Protein AF-A0A8I1G6X6-F1 (afdb_monomer)

Secondary structure (DSSP, 8-state):
--HHHHHHHHHHSHHHHHHHHHTS-HHHHHHHHHHHHHHHHHHHHHHHHHHHHHHHHHHHHHHHHHHHHHTT--HHHHHHHHHHHHHHHHHHHH-EEEEEEEETTEEEEE-SSSSPPHHHHHHHHTT--GGGGEEEE-TT----

Structure (mmCIF, N/CA/C/O backbone):
data_AF-A0A8I1G6X6-F1
#
_entry.id   AF-A0A8I1G6X6-F1
#
loop_
_atom_site.group_PDB
_atom_site.id
_atom_site.type_symbol
_atom_site.label_atom_id
_atom_site.label_alt_id
_atom_site.label_comp_id
_atom_site.label_asym_id
_atom_site.label_entity_id
_atom_site.label_seq_id
_atom_site.pdbx_PDB_ins_code
_atom_site.Cartn_x
_atom_site.Cartn_y
_atom_site.Cartn_z
_atom_site.occupancy
_atom_site.B_iso_or_equiv
_atom_site.auth_seq_id
_atom_site.auth_comp_id
_atom_site.auth_asym_id
_atom_site.auth_atom_id
_atom_site.pdbx_PDB_model_num
ATOM 1 N N . MET A 1 1 ? -12.493 22.213 8.408 1.00 42.38 1 MET A N 1
ATOM 2 C CA . MET A 1 1 ? -11.915 20.848 8.369 1.00 42.38 1 MET A CA 1
ATOM 3 C C . MET A 1 1 ? -10.701 20.718 9.310 1.00 42.38 1 MET A C 1
ATOM 5 O O . MET A 1 1 ? -9.581 20.621 8.835 1.00 42.38 1 MET A O 1
ATOM 9 N N . SER A 1 2 ? -10.891 20.716 10.641 1.00 52.03 2 SER A N 1
ATOM 10 C CA . SER A 1 2 ? -9.774 20.660 11.626 1.00 52.03 2 SER A CA 1
ATOM 11 C C . SER A 1 2 ? -9.927 19.564 12.704 1.00 52.03 2 SER A C 1
ATOM 13 O O . SER A 1 2 ? -9.172 19.496 13.669 1.00 52.03 2 SER A O 1
ATOM 15 N N . THR A 1 3 ? -10.907 18.669 12.566 1.00 55.25 3 THR A N 1
ATOM 16 C CA . THR A 1 3 ? -11.312 17.732 13.631 1.00 55.25 3 THR A CA 1
ATOM 17 C C . THR A 1 3 ? -10.401 16.505 13.775 1.00 55.25 3 THR A C 1
ATOM 19 O O . THR A 1 3 ? -10.269 15.972 14.874 1.00 55.25 3 THR A O 1
ATOM 22 N N . ASN A 1 4 ? -9.697 16.088 12.715 1.00 60.56 4 ASN A N 1
ATOM 23 C CA . ASN A 1 4 ? -8.897 14.849 12.717 1.00 60.56 4 ASN A CA 1
ATOM 24 C C . ASN A 1 4 ? -7.651 14.879 13.621 1.00 60.56 4 ASN A C 1
ATO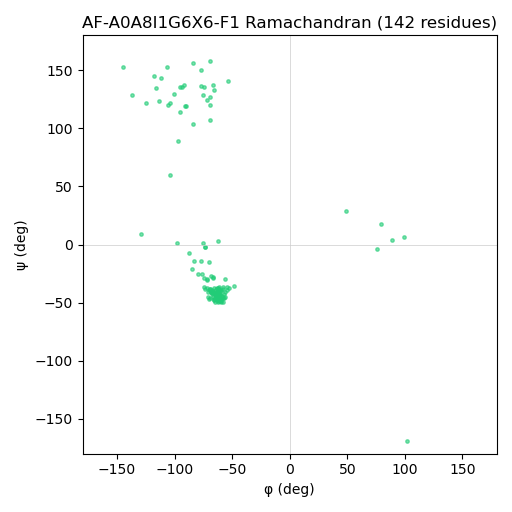M 26 O O . ASN A 1 4 ? -7.191 13.839 14.092 1.00 60.56 4 ASN A O 1
ATOM 30 N N . LYS A 1 5 ? -7.072 16.059 13.872 1.00 60.88 5 LYS A N 1
ATOM 31 C CA . LYS A 1 5 ? -5.859 16.178 14.700 1.00 60.88 5 LYS A CA 1
ATOM 32 C C . LYS A 1 5 ? -6.171 15.983 16.187 1.00 60.88 5 LYS A C 1
ATOM 34 O O . LYS A 1 5 ? -5.389 15.361 16.905 1.00 60.88 5 LYS A O 1
ATOM 39 N N . SER A 1 6 ? -7.326 16.475 16.634 1.00 75.00 6 SER A N 1
ATOM 40 C CA . SER A 1 6 ? -7.786 16.342 18.020 1.00 75.00 6 SER A CA 1
ATOM 41 C C . SER A 1 6 ? -8.156 14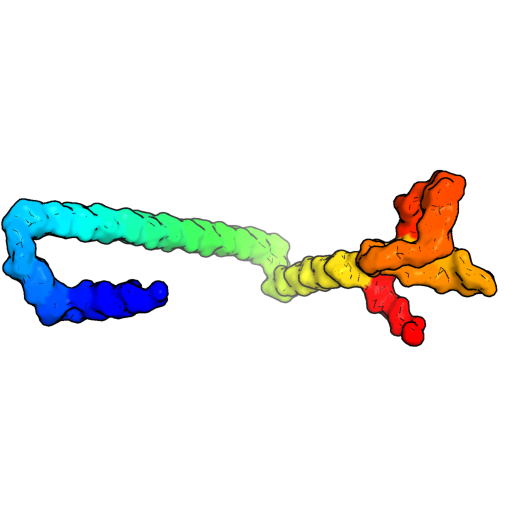.892 18.358 1.00 75.00 6 SER A C 1
ATOM 43 O O . SER A 1 6 ? -7.661 14.353 19.344 1.00 75.00 6 SER A O 1
ATOM 45 N N . THR A 1 7 ? -8.902 14.205 17.485 1.00 79.75 7 THR A N 1
ATOM 46 C CA . THR A 1 7 ? -9.318 12.804 17.699 1.00 79.75 7 THR A CA 1
ATOM 47 C C . THR A 1 7 ? -8.132 11.840 17.754 1.00 79.75 7 THR A C 1
ATOM 49 O O . THR A 1 7 ? -8.045 11.017 18.666 1.00 79.75 7 THR A O 1
ATOM 52 N N . LYS A 1 8 ? -7.157 11.988 16.845 1.00 82.25 8 LYS A N 1
ATOM 53 C CA . LYS A 1 8 ? -5.915 11.197 16.860 1.00 82.25 8 LYS A CA 1
ATOM 54 C C . LYS A 1 8 ? -5.131 11.386 18.160 1.00 82.25 8 LYS A C 1
ATOM 56 O O . LYS A 1 8 ? -4.575 10.427 18.688 1.00 82.25 8 LYS A O 1
ATOM 61 N N . THR A 1 9 ? -5.096 12.611 18.680 1.00 85.56 9 THR A N 1
ATOM 62 C CA . THR A 1 9 ? -4.379 12.936 19.921 1.00 85.56 9 THR A CA 1
ATOM 63 C C . THR A 1 9 ? -5.035 12.254 21.125 1.00 85.56 9 THR A C 1
ATOM 65 O O . THR A 1 9 ? -4.334 11.661 21.944 1.00 85.56 9 THR A O 1
ATOM 68 N N . THR A 1 10 ? -6.370 12.254 21.185 1.00 83.44 10 THR A N 1
ATOM 69 C CA . THR A 1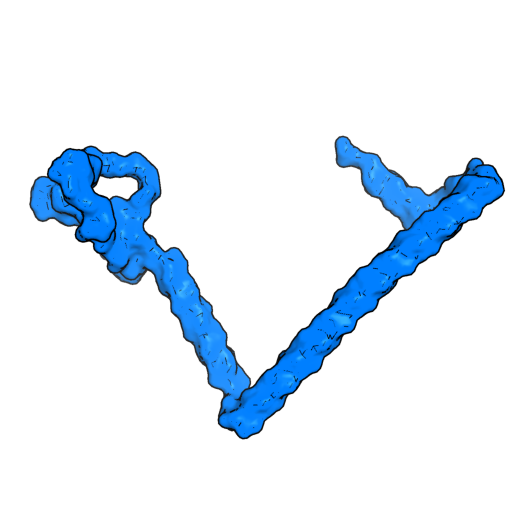 10 ? -7.150 11.592 22.241 1.00 83.44 10 THR A CA 1
ATOM 70 C C . THR A 1 10 ? -6.961 10.074 22.254 1.00 83.44 10 THR A C 1
ATOM 72 O O . THR A 1 10 ? -6.809 9.502 23.333 1.00 83.44 10 THR A O 1
ATOM 75 N N . ILE A 1 11 ? -6.931 9.428 21.080 1.00 86.88 11 ILE A N 1
ATOM 76 C CA . ILE A 1 11 ? -6.759 7.968 20.950 1.00 86.88 11 ILE A CA 1
ATOM 77 C C . ILE A 1 11 ? -5.313 7.540 21.243 1.00 86.88 11 ILE A C 1
ATOM 79 O O . ILE A 1 11 ? -5.093 6.507 21.869 1.00 86.88 11 ILE A O 1
ATOM 83 N N . ASN A 1 12 ? -4.316 8.321 20.814 1.00 89.88 12 ASN A N 1
ATOM 84 C CA . ASN A 1 12 ? -2.907 7.928 20.926 1.00 89.88 12 ASN A CA 1
ATOM 85 C C . ASN A 1 12 ? -2.347 8.077 22.354 1.00 89.88 12 ASN A C 1
ATOM 87 O O . ASN A 1 12 ? -1.387 7.407 22.728 1.00 89.88 12 ASN A O 1
ATOM 91 N N . ASN A 1 13 ? -2.926 8.960 23.171 1.00 93.75 13 ASN A N 1
ATOM 92 C CA . ASN A 1 13 ? -2.490 9.149 24.550 1.00 93.75 13 ASN A CA 1
ATOM 93 C C . ASN A 1 13 ? -3.272 8.234 25.507 1.00 93.75 13 ASN A C 1
ATOM 95 O O . ASN A 1 13 ? -4.481 8.363 25.687 1.00 93.75 13 ASN A O 1
ATOM 99 N N . LYS A 1 14 ? -2.548 7.344 26.198 1.00 91.06 14 LYS A N 1
ATOM 100 C CA . LYS A 1 14 ? -3.113 6.378 27.155 1.00 91.06 14 LYS A CA 1
ATOM 101 C C . LYS A 1 14 ? -4.002 7.025 28.224 1.00 91.06 14 LYS A C 1
ATOM 103 O O . LYS A 1 14 ? -4.997 6.426 28.623 1.00 91.06 14 LYS A O 1
ATOM 108 N N . ARG A 1 15 ? -3.650 8.218 28.719 1.00 90.88 15 ARG A N 1
ATOM 109 C CA . ARG A 1 15 ? -4.398 8.895 29.794 1.00 90.88 15 ARG A CA 1
ATOM 110 C C . ARG A 1 15 ? -5.759 9.377 29.302 1.00 90.88 15 ARG A C 1
ATOM 112 O O . ARG A 1 15 ? -6.759 9.113 29.959 1.00 90.88 15 ARG A O 1
ATOM 119 N N . THR A 1 16 ? -5.801 10.033 28.146 1.00 90.44 16 THR A N 1
ATOM 120 C CA . THR A 1 16 ? -7.051 10.533 27.558 1.00 90.44 16 THR A CA 1
ATOM 121 C C . THR A 1 16 ? -7.925 9.393 27.054 1.00 90.44 16 THR A C 1
ATOM 123 O O . THR A 1 16 ? -9.130 9.413 27.286 1.00 90.44 16 THR A O 1
ATOM 126 N N . LEU A 1 17 ? -7.321 8.358 26.461 1.00 90.19 17 LEU A N 1
ATOM 127 C CA . LEU A 1 17 ? -8.036 7.158 26.038 1.00 90.19 17 LEU A CA 1
ATOM 128 C C . LEU A 1 17 ? -8.685 6.446 27.229 1.00 90.19 17 LEU A C 1
ATOM 130 O O . LEU A 1 17 ? -9.852 6.085 27.155 1.00 90.19 17 LEU A O 1
ATOM 134 N N . LYS A 1 18 ? -7.966 6.293 28.350 1.00 90.56 18 LYS A N 1
ATOM 135 C CA . LYS A 1 18 ? -8.517 5.679 29.567 1.00 90.56 18 LYS A CA 1
ATOM 136 C C . LYS A 1 18 ? -9.738 6.439 30.088 1.00 90.56 18 LYS A C 1
ATOM 138 O O . LYS A 1 18 ? -10.721 5.809 30.453 1.00 90.56 18 LYS A O 1
ATOM 143 N N . ILE A 1 19 ? -9.676 7.772 30.125 1.00 90.44 19 ILE A N 1
ATOM 144 C CA . ILE A 1 19 ? -10.807 8.602 30.567 1.00 90.44 19 ILE A CA 1
ATOM 145 C C . ILE A 1 19 ? -12.011 8.386 29.643 1.00 90.44 19 ILE A C 1
ATOM 147 O O . ILE A 1 19 ? -13.103 8.137 30.137 1.00 90.44 19 ILE A O 1
ATOM 151 N N . ALA A 1 20 ? -11.799 8.410 28.324 1.00 89.25 20 ALA A N 1
ATOM 152 C CA . ALA A 1 20 ? -12.863 8.211 27.344 1.00 89.25 20 ALA A CA 1
ATOM 153 C C . ALA A 1 20 ? -13.485 6.805 27.416 1.00 89.25 20 ALA A C 1
ATOM 155 O O . ALA A 1 20 ? -14.701 6.672 27.380 1.00 89.25 20 ALA A O 1
ATOM 156 N N . VAL A 1 21 ? -12.664 5.759 27.559 1.00 89.75 21 VAL A N 1
ATOM 157 C CA . VAL A 1 21 ? -13.134 4.366 27.652 1.00 89.75 21 VAL A CA 1
ATOM 158 C C . VAL A 1 21 ? -13.900 4.119 28.951 1.00 89.75 21 VAL A C 1
ATOM 160 O O . VAL A 1 21 ? -14.927 3.455 28.929 1.00 89.75 21 VAL A O 1
ATOM 163 N N . ASN A 1 22 ? -13.454 4.692 30.071 1.00 90.25 22 ASN A N 1
ATOM 164 C CA . ASN A 1 22 ? -14.126 4.536 31.364 1.00 90.25 22 ASN A CA 1
ATOM 165 C C . ASN A 1 22 ? -15.477 5.268 31.455 1.00 90.25 22 ASN A C 1
ATOM 167 O O . ASN A 1 22 ? -16.227 5.031 32.394 1.00 90.25 22 ASN A O 1
ATOM 171 N N . GLN A 1 23 ? -15.768 6.185 30.530 1.00 91.06 23 GLN A N 1
ATOM 172 C CA . GLN A 1 23 ? -17.059 6.874 30.440 1.00 91.06 23 GLN A CA 1
ATOM 173 C C . GLN A 1 23 ? -18.089 6.100 29.601 1.00 91.06 23 GLN A C 1
ATOM 175 O O . GLN A 1 23 ? -19.245 6.515 29.534 1.00 91.06 23 GLN A O 1
ATOM 180 N N . LEU A 1 24 ? -17.688 5.005 28.945 1.00 91.75 24 LEU A N 1
ATOM 181 C CA . LEU A 1 24 ? -18.584 4.166 28.151 1.00 91.75 24 LEU A CA 1
ATOM 182 C C . LEU A 1 24 ? -19.437 3.267 29.049 1.00 91.75 24 LEU A C 1
ATOM 184 O O . LEU A 1 24 ? -19.006 2.845 30.120 1.00 91.75 24 LEU A O 1
ATOM 188 N N . SER A 1 25 ? -20.640 2.938 28.576 1.00 93.19 25 SER A N 1
ATOM 189 C CA . SER A 1 25 ? -21.433 1.853 29.158 1.00 93.19 25 SER A CA 1
ATOM 190 C C . SER A 1 25 ? -20.789 0.495 28.854 1.00 93.19 25 SER A C 1
ATOM 192 O O . SER A 1 25 ? -20.073 0.369 27.859 1.00 93.19 25 SER A O 1
ATOM 194 N N . ASP A 1 26 ? -21.089 -0.543 29.642 1.00 90.88 26 ASP A N 1
ATOM 195 C CA . ASP A 1 26 ? -20.559 -1.900 29.408 1.00 90.88 26 ASP A CA 1
ATOM 196 C C . ASP A 1 26 ? -20.858 -2.402 27.983 1.00 90.88 26 ASP A C 1
ATOM 198 O O . ASP A 1 26 ? -19.996 -2.957 27.301 1.00 90.88 26 ASP A O 1
ATOM 202 N N . ARG A 1 27 ? -22.060 -2.105 27.469 1.00 91.19 27 ARG A N 1
ATOM 203 C CA . ARG A 1 27 ? -22.458 -2.449 26.095 1.00 91.19 27 ARG A CA 1
ATOM 204 C C . ARG A 1 27 ? -21.604 -1.734 25.047 1.00 91.19 27 ARG A C 1
ATOM 206 O O . ARG A 1 27 ? -21.218 -2.328 24.040 1.00 91.19 27 ARG A O 1
ATOM 213 N N . ASP A 1 28 ? -21.347 -0.444 25.247 1.00 91.12 28 ASP A N 1
ATOM 214 C CA . ASP A 1 28 ? -20.556 0.347 24.304 1.00 91.12 28 ASP A CA 1
ATOM 215 C C . ASP A 1 28 ? -19.064 0.001 24.397 1.00 91.12 28 ASP A C 1
ATOM 217 O O . ASP A 1 28 ? -18.365 0.063 23.385 1.00 91.12 28 ASP A O 1
ATOM 221 N N . TYR A 1 29 ? -18.591 -0.431 25.569 1.00 93.00 29 TYR A N 1
ATOM 222 C CA . TYR A 1 29 ? -17.251 -0.975 25.768 1.00 93.00 29 TYR A CA 1
ATOM 223 C C . TYR A 1 29 ? -17.030 -2.249 24.946 1.00 93.00 29 TYR A C 1
ATOM 225 O O . TYR A 1 29 ? -16.052 -2.328 24.199 1.00 93.00 29 TYR A O 1
ATOM 233 N N . ASP A 1 30 ? -17.953 -3.213 25.012 1.00 93.56 30 ASP A N 1
ATOM 234 C CA . ASP A 1 30 ? -17.849 -4.456 24.238 1.00 93.56 30 ASP A CA 1
ATOM 235 C C . ASP A 1 30 ? -17.885 -4.191 22.730 1.00 93.56 30 ASP A C 1
ATOM 237 O O . ASP A 1 30 ? -17.080 -4.738 21.968 1.00 93.56 30 ASP A O 1
ATOM 241 N N . ARG A 1 31 ? -18.755 -3.274 22.293 1.00 93.69 31 ARG A N 1
ATOM 242 C CA . ARG A 1 31 ? -18.809 -2.840 20.892 1.00 93.69 31 ARG A CA 1
ATOM 243 C C . ARG A 1 31 ? -17.515 -2.150 20.460 1.00 93.69 31 ARG A C 1
ATOM 245 O O . ARG A 1 31 ? -16.996 -2.440 19.385 1.00 93.69 31 ARG A O 1
ATOM 252 N N . PHE A 1 32 ? -16.976 -1.252 21.285 1.00 93.06 32 PHE A N 1
ATOM 253 C CA . PHE A 1 32 ? -15.702 -0.581 21.025 1.00 93.06 32 PHE A CA 1
ATOM 254 C C . PHE A 1 32 ? -14.561 -1.594 20.899 1.00 93.06 32 PHE A C 1
ATOM 256 O O . PHE A 1 32 ? -13.796 -1.537 19.937 1.00 93.06 32 PHE A O 1
ATOM 263 N N . LYS A 1 33 ? -14.479 -2.553 21.825 1.00 93.38 33 LYS A N 1
ATOM 264 C CA . LYS A 1 33 ? -13.483 -3.627 21.811 1.00 93.38 33 LYS A CA 1
ATOM 265 C C . LYS A 1 33 ? -13.565 -4.448 20.524 1.00 93.38 33 LYS A C 1
ATOM 267 O O . LYS A 1 33 ? -12.540 -4.620 19.868 1.00 93.38 33 LYS A O 1
ATOM 272 N N . SER A 1 34 ? -14.763 -4.896 20.148 1.00 96.00 34 SER A N 1
ATOM 273 C CA . SER A 1 34 ? -14.985 -5.676 18.926 1.00 96.00 34 SER A CA 1
ATOM 274 C C . SER A 1 34 ? -14.571 -4.899 17.673 1.00 96.00 34 SER A C 1
ATOM 276 O O . SER A 1 34 ? -13.773 -5.404 16.886 1.00 96.00 34 SER A O 1
ATOM 278 N N . ASN A 1 35 ? -15.003 -3.640 17.541 1.00 94.75 35 ASN A N 1
ATOM 279 C CA . ASN A 1 35 ? -14.642 -2.793 16.402 1.00 94.75 35 ASN A CA 1
ATOM 280 C C . ASN A 1 35 ? -13.124 -2.571 16.306 1.00 94.75 35 ASN A C 1
ATOM 282 O O . ASN A 1 35 ? -12.546 -2.625 15.225 1.00 94.75 35 ASN A O 1
ATOM 286 N N . VAL A 1 36 ? -12.454 -2.307 17.435 1.00 94.62 36 VAL A N 1
ATOM 287 C CA . VAL A 1 36 ? -10.999 -2.098 17.456 1.00 94.62 36 VAL A CA 1
ATOM 288 C C . VAL A 1 36 ? -10.258 -3.377 17.070 1.00 94.62 36 VAL A C 1
ATOM 290 O O . VAL A 1 36 ? -9.306 -3.305 16.297 1.00 94.62 36 VAL A O 1
ATOM 293 N N . GLN A 1 37 ? -10.692 -4.539 17.564 1.00 96.19 37 GLN A N 1
ATOM 294 C CA . GLN A 1 37 ? -10.098 -5.829 17.205 1.00 96.19 37 GLN A CA 1
ATOM 295 C C . GLN A 1 37 ? -10.241 -6.127 15.710 1.00 96.19 37 GLN A C 1
ATOM 297 O O . GLN A 1 37 ? -9.262 -6.518 15.078 1.00 96.19 37 GLN A O 1
ATOM 302 N N . GLU A 1 38 ? -11.418 -5.883 15.134 1.00 97.00 38 GLU A N 1
ATOM 303 C CA . GLU A 1 38 ? -11.659 -6.040 13.698 1.00 97.00 38 GLU A CA 1
ATOM 304 C C . GLU A 1 38 ? -10.761 -5.106 12.870 1.00 97.00 38 GLU A C 1
ATOM 306 O O . GLU A 1 38 ? -10.078 -5.547 11.946 1.00 97.00 38 GLU A O 1
ATOM 311 N N . ILE A 1 39 ? -10.673 -3.825 13.246 1.00 95.38 39 ILE A N 1
ATOM 312 C CA . ILE A 1 39 ? -9.808 -2.847 12.566 1.00 95.38 39 ILE A CA 1
ATOM 313 C C . ILE A 1 39 ? -8.329 -3.247 12.650 1.00 95.38 39 ILE A C 1
ATOM 315 O O . ILE A 1 39 ? -7.583 -3.045 11.688 1.00 95.38 39 ILE A O 1
ATOM 319 N N . ILE A 1 40 ? -7.875 -3.780 13.788 1.00 95.75 40 ILE A N 1
ATOM 320 C CA . ILE A 1 40 ? -6.501 -4.275 13.942 1.00 95.75 40 ILE A CA 1
ATOM 321 C C . ILE A 1 40 ? -6.273 -5.468 13.011 1.00 95.75 40 ILE A C 1
ATOM 323 O O . ILE A 1 40 ? -5.325 -5.433 12.229 1.00 95.75 40 ILE A O 1
ATOM 327 N N . ALA A 1 41 ? -7.171 -6.458 13.022 1.00 96.25 41 ALA A N 1
ATOM 328 C CA . ALA A 1 41 ? -7.067 -7.646 12.177 1.00 96.25 41 ALA A CA 1
ATOM 329 C C . ALA A 1 41 ? -6.999 -7.289 10.682 1.00 96.25 41 ALA A C 1
ATOM 331 O O . ALA A 1 41 ? -6.104 -7.755 9.978 1.00 96.25 41 ALA A O 1
ATOM 332 N N . LEU A 1 42 ? -7.869 -6.389 10.213 1.00 95.12 42 LEU A N 1
ATOM 333 C CA . LEU A 1 42 ? -7.862 -5.906 8.827 1.00 95.12 42 LEU A CA 1
ATOM 334 C C . LEU A 1 42 ? -6.559 -5.178 8.468 1.00 95.12 42 LEU A C 1
ATOM 336 O O . LEU A 1 42 ? -6.024 -5.332 7.367 1.00 95.12 42 LEU A O 1
ATOM 340 N N . ASN A 1 43 ? -6.026 -4.366 9.384 1.00 94.19 43 ASN A N 1
ATOM 341 C CA . ASN A 1 43 ? -4.766 -3.664 9.151 1.00 94.19 43 ASN A CA 1
ATOM 342 C C . ASN A 1 43 ? -3.566 -4.609 9.117 1.00 94.19 43 ASN A C 1
ATOM 344 O O . ASN A 1 43 ? -2.656 -4.388 8.315 1.00 94.19 43 ASN A O 1
ATOM 348 N N . ASP A 1 44 ? -3.552 -5.631 9.964 1.00 93.88 44 ASP A N 1
ATOM 349 C CA . ASP A 1 44 ? -2.482 -6.622 9.994 1.00 93.88 44 ASP A CA 1
ATOM 350 C C . ASP A 1 44 ? -2.538 -7.533 8.769 1.00 93.88 44 ASP A C 1
ATOM 352 O O . ASP A 1 44 ? -1.507 -7.746 8.138 1.00 93.88 44 ASP A O 1
ATOM 356 N N . GLU A 1 45 ? -3.727 -7.958 8.333 1.00 93.75 45 GLU A N 1
ATOM 357 C CA . GLU A 1 45 ? -3.896 -8.672 7.065 1.00 93.75 45 GLU A CA 1
ATOM 358 C C . GLU A 1 45 ? -3.384 -7.830 5.887 1.00 93.75 45 GLU A C 1
ATOM 360 O O . GLU A 1 45 ? -2.617 -8.316 5.055 1.00 93.75 45 GLU A O 1
ATOM 365 N N . ARG A 1 46 ? -3.733 -6.537 5.837 1.00 92.62 46 ARG A N 1
ATOM 366 C CA . ARG A 1 46 ? -3.236 -5.618 4.803 1.00 92.62 46 ARG A CA 1
ATOM 367 C C . ARG A 1 46 ? -1.713 -5.475 4.842 1.00 92.62 46 ARG A C 1
ATOM 369 O O . ARG A 1 46 ? -1.080 -5.451 3.790 1.00 92.62 46 ARG A O 1
ATOM 376 N N . ARG A 1 47 ? -1.115 -5.359 6.031 1.00 89.31 47 ARG A N 1
ATOM 377 C CA . ARG A 1 47 ? 0.346 -5.271 6.198 1.00 89.31 47 ARG A CA 1
ATOM 378 C C . ARG A 1 47 ? 1.040 -6.568 5.798 1.00 89.31 47 ARG A C 1
ATOM 380 O O . ARG A 1 47 ? 2.078 -6.496 5.153 1.00 89.31 47 ARG A O 1
ATOM 387 N N . ASN A 1 48 ? 0.476 -7.719 6.148 1.00 91.31 48 ASN A N 1
ATOM 388 C CA . ASN A 1 48 ? 1.029 -9.018 5.783 1.00 91.31 48 ASN A CA 1
ATOM 389 C C . ASN A 1 48 ? 0.948 -9.241 4.274 1.00 91.31 48 ASN A C 1
ATOM 391 O O . ASN A 1 48 ? 1.963 -9.553 3.675 1.00 91.31 48 ASN A O 1
ATOM 395 N N . LYS A 1 49 ? -0.187 -8.934 3.630 1.00 91.94 49 LYS A N 1
ATOM 396 C CA . LYS A 1 49 ?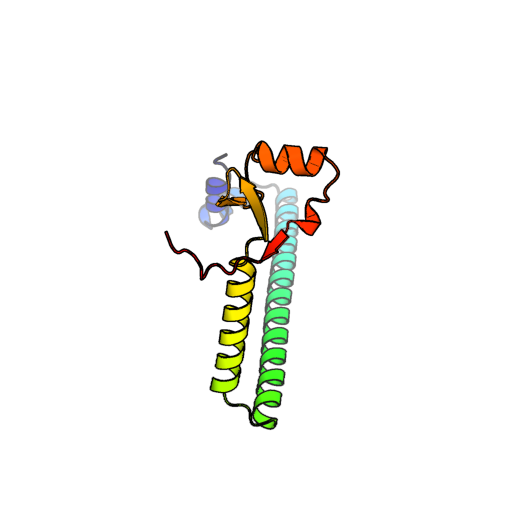 -0.306 -8.983 2.161 1.00 91.94 49 LYS A CA 1
ATOM 397 C C . LYS A 1 49 ? 0.733 -8.114 1.454 1.00 91.94 49 LYS A C 1
ATOM 399 O O . LYS A 1 49 ? 1.279 -8.531 0.441 1.00 91.94 49 LYS A O 1
ATOM 404 N N . LEU A 1 50 ? 1.003 -6.915 1.977 1.00 89.88 50 LEU A N 1
ATOM 405 C CA . LEU A 1 50 ? 2.044 -6.040 1.433 1.00 89.88 50 LEU A CA 1
ATOM 406 C C . LEU A 1 50 ? 3.439 -6.646 1.611 1.00 89.88 50 LEU A C 1
ATOM 408 O O . LEU A 1 50 ? 4.183 -6.704 0.642 1.00 89.88 50 LEU A O 1
ATOM 412 N N . LYS A 1 51 ? 3.762 -7.152 2.805 1.00 90.44 51 LYS A N 1
ATOM 413 C CA . LYS A 1 51 ? 5.045 -7.821 3.071 1.00 90.44 51 LYS A CA 1
ATOM 414 C C . LYS A 1 51 ? 5.244 -9.077 2.225 1.00 90.44 51 LYS A C 1
ATOM 416 O O . LYS A 1 51 ? 6.342 -9.313 1.742 1.00 90.44 51 LYS A O 1
ATOM 421 N N . ASP A 1 52 ? 4.197 -9.872 2.036 1.00 90.69 52 ASP A N 1
ATOM 422 C CA . ASP A 1 52 ? 4.245 -11.077 1.209 1.00 90.69 52 ASP A CA 1
ATOM 423 C C . ASP A 1 52 ? 4.405 -10.717 -0.271 1.00 90.69 52 ASP A C 1
ATOM 425 O O . ASP A 1 52 ? 5.137 -11.389 -0.988 1.00 90.69 52 ASP A O 1
ATOM 429 N N . ALA A 1 53 ? 3.753 -9.646 -0.737 1.00 92.31 53 ALA A N 1
ATOM 430 C CA . ALA A 1 53 ? 3.940 -9.137 -2.092 1.00 92.31 53 ALA A CA 1
ATOM 431 C C . ALA A 1 53 ? 5.352 -8.570 -2.306 1.00 92.31 53 ALA A C 1
ATOM 433 O O . ALA A 1 53 ? 5.937 -8.806 -3.357 1.00 92.31 53 ALA A O 1
ATOM 434 N N . GLU A 1 54 ? 5.902 -7.853 -1.323 1.00 90.38 54 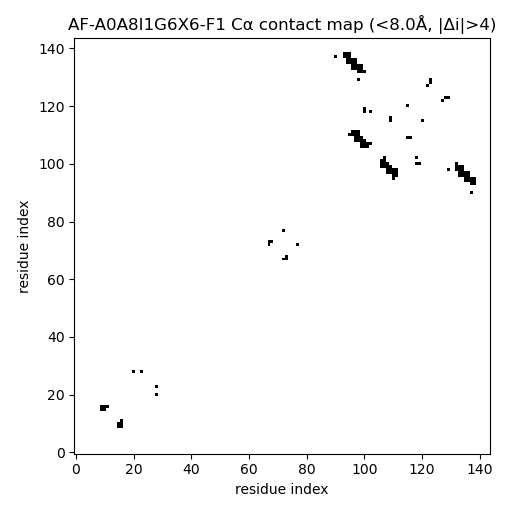GLU A N 1
ATOM 435 C CA . GLU A 1 54 ? 7.287 -7.369 -1.347 1.00 90.38 54 GLU A CA 1
ATOM 436 C C . GLU A 1 54 ? 8.274 -8.533 -1.391 1.00 90.38 54 GLU A C 1
ATOM 438 O O . GLU A 1 54 ? 9.128 -8.543 -2.268 1.00 90.38 54 GLU A O 1
ATOM 443 N N . ARG A 1 55 ? 8.093 -9.546 -0.534 1.00 91.88 55 ARG A N 1
ATOM 444 C CA . ARG A 1 55 ? 8.938 -10.744 -0.527 1.00 91.88 55 ARG A CA 1
ATOM 445 C C . ARG A 1 55 ? 8.879 -11.488 -1.856 1.00 91.88 55 ARG A C 1
ATOM 447 O O . ARG A 1 55 ? 9.915 -11.745 -2.434 1.00 91.88 55 ARG A O 1
ATOM 454 N N . ARG A 1 56 ? 7.680 -11.751 -2.392 1.00 91.62 56 ARG A N 1
ATOM 455 C CA . ARG A 1 56 ? 7.534 -12.399 -3.709 1.00 91.62 56 ARG A CA 1
ATOM 456 C C . ARG A 1 56 ? 8.228 -11.620 -4.820 1.00 91.62 56 ARG A C 1
ATOM 458 O O . ARG A 1 56 ? 8.746 -12.220 -5.748 1.00 91.62 56 ARG A O 1
ATOM 465 N N . ARG A 1 57 ? 8.190 -10.289 -4.747 1.00 92.75 57 ARG A N 1
ATOM 466 C CA . ARG A 1 57 ? 8.845 -9.429 -5.729 1.00 92.75 57 ARG A CA 1
ATOM 467 C C . ARG A 1 57 ? 10.363 -9.458 -5.578 1.00 92.75 57 ARG A C 1
ATOM 469 O O . ARG A 1 57 ? 11.054 -9.367 -6.579 1.00 92.75 57 ARG A O 1
ATOM 476 N N . GLU A 1 58 ? 10.862 -9.527 -4.349 1.00 91.81 58 GLU A N 1
ATOM 477 C CA . GLU A 1 58 ? 12.287 -9.689 -4.056 1.00 91.81 58 GLU A CA 1
ATOM 478 C C . GLU A 1 58 ? 12.781 -11.056 -4.542 1.00 91.81 58 GLU A C 1
ATOM 480 O O . GLU A 1 58 ? 13.725 -11.093 -5.321 1.00 91.81 58 GLU A O 1
ATOM 485 N N . ASP A 1 59 ? 12.050 -12.132 -4.231 1.00 94.00 59 ASP A N 1
ATOM 486 C CA . ASP A 1 59 ? 12.321 -13.487 -4.727 1.00 94.00 59 ASP A CA 1
ATOM 487 C C . ASP A 1 59 ? 12.347 -13.519 -6.274 1.00 94.00 59 ASP A C 1
ATOM 489 O O . ASP A 1 59 ? 13.274 -14.051 -6.875 1.00 94.00 59 ASP A O 1
ATOM 493 N N . GLU A 1 60 ? 11.374 -12.882 -6.943 1.00 93.88 60 GLU A N 1
ATOM 494 C CA . GLU A 1 60 ? 11.338 -12.784 -8.414 1.00 93.88 60 GLU A CA 1
ATOM 495 C C . GLU A 1 60 ? 12.521 -11.979 -8.979 1.00 93.88 60 GLU A C 1
ATOM 497 O O . GLU A 1 60 ? 13.056 -12.311 -10.037 1.00 93.88 60 GLU A O 1
ATOM 502 N N . ILE A 1 61 ? 12.939 -10.906 -8.298 1.00 91.56 61 ILE A N 1
ATOM 503 C CA . ILE A 1 61 ? 14.110 -10.121 -8.707 1.00 91.56 61 ILE A CA 1
ATOM 504 C C . ILE A 1 61 ? 15.376 -10.968 -8.591 1.00 91.56 61 ILE A C 1
ATOM 506 O O . ILE A 1 61 ? 16.198 -10.924 -9.506 1.00 91.56 61 ILE A O 1
ATOM 510 N N . ASP A 1 62 ? 15.523 -11.734 -7.514 1.00 91.50 62 ASP A N 1
ATOM 511 C CA . ASP A 1 62 ? 16.680 -12.599 -7.294 1.00 91.50 62 ASP A CA 1
ATOM 512 C C . ASP A 1 62 ? 16.743 -13.723 -8.340 1.00 91.50 62 ASP A C 1
ATOM 514 O O . ASP A 1 62 ? 17.783 -13.888 -8.982 1.00 91.50 62 ASP A O 1
ATOM 518 N N . ASP A 1 63 ? 15.621 -14.394 -8.625 1.00 93.06 63 ASP A N 1
ATOM 519 C CA . ASP A 1 63 ? 15.522 -15.419 -9.679 1.00 93.06 63 ASP A CA 1
ATOM 520 C C . ASP A 1 63 ? 15.927 -14.865 -11.059 1.00 93.06 63 ASP A C 1
ATOM 522 O O . ASP A 1 63 ? 16.653 -15.498 -11.840 1.00 93.06 63 ASP A O 1
ATOM 526 N N . VAL A 1 64 ? 15.468 -13.650 -11.375 1.00 91.19 64 VAL A N 1
ATOM 527 C CA . VAL A 1 64 ? 15.837 -12.963 -12.616 1.00 91.19 64 VAL A CA 1
ATOM 528 C C . VAL A 1 64 ? 17.328 -12.631 -12.613 1.00 91.19 64 VAL A C 1
ATOM 530 O O . VAL A 1 64 ? 18.009 -12.912 -13.597 1.00 91.19 64 VAL A O 1
ATOM 533 N N . LEU A 1 65 ? 17.860 -12.059 -11.531 1.00 88.56 65 LEU A N 1
ATOM 534 C CA . LEU A 1 65 ? 19.279 -11.708 -11.429 1.00 88.56 65 LEU A CA 1
ATOM 535 C C . LEU A 1 65 ? 20.186 -12.930 -11.589 1.00 88.56 65 LEU A C 1
ATOM 537 O O . LEU A 1 65 ? 21.209 -12.833 -12.268 1.00 88.56 65 LEU A O 1
ATOM 541 N N . ASP A 1 66 ? 19.813 -14.071 -11.020 1.00 90.12 66 ASP A N 1
ATOM 542 C CA . ASP A 1 66 ? 20.578 -15.306 -11.167 1.00 90.12 66 ASP A CA 1
ATOM 543 C C . ASP A 1 66 ? 20.518 -15.837 -12.604 1.00 90.12 66 ASP A C 1
ATOM 545 O O . ASP A 1 66 ? 21.564 -16.146 -13.176 1.00 90.12 66 ASP A O 1
ATOM 549 N N . SER A 1 67 ? 19.354 -15.776 -13.259 1.00 89.19 67 SER A N 1
ATOM 550 C CA . SER A 1 67 ? 19.228 -16.082 -14.695 1.00 89.19 67 SER A CA 1
ATOM 551 C C . SER A 1 67 ? 20.127 -15.186 -15.569 1.00 89.19 67 SER A C 1
ATOM 553 O O . SER A 1 67 ? 20.718 -15.640 -16.552 1.00 89.19 67 SER A O 1
ATOM 555 N N . PHE A 1 68 ? 20.266 -13.902 -15.217 1.00 87.69 68 PHE A N 1
ATOM 556 C CA . PHE A 1 68 ? 21.157 -12.967 -15.916 1.00 87.69 68 PHE A CA 1
ATOM 557 C C . PHE A 1 68 ? 22.640 -13.304 -15.706 1.00 87.69 68 PHE A C 1
ATOM 559 O O . PHE A 1 68 ? 23.415 -13.247 -16.666 1.00 87.69 68 PHE A O 1
ATOM 566 N N . LYS A 1 69 ? 23.034 -13.681 -14.483 1.00 86.38 69 LYS A N 1
ATOM 567 C CA . LYS A 1 69 ? 24.408 -14.110 -14.179 1.00 86.38 69 LYS A CA 1
ATOM 568 C C . LYS A 1 69 ? 24.767 -15.401 -14.912 1.00 86.38 69 LYS A C 1
ATOM 570 O O . LYS A 1 69 ? 25.863 -15.490 -15.458 1.00 86.38 69 LYS A O 1
ATOM 575 N N . GLU A 1 70 ? 23.856 -16.374 -14.963 1.00 90.06 70 GLU A N 1
ATOM 576 C CA . GLU A 1 70 ? 24.056 -17.631 -15.700 1.00 90.06 70 GLU A CA 1
ATOM 577 C C . GLU A 1 70 ? 24.244 -17.397 -17.202 1.00 90.06 70 GLU A C 1
ATOM 579 O O . GLU A 1 70 ? 25.093 -18.026 -17.833 1.00 90.06 70 GLU A O 1
ATOM 584 N N . ALA A 1 71 ? 23.509 -16.440 -17.772 1.00 89.56 71 ALA A N 1
ATOM 585 C CA . ALA A 1 71 ? 23.672 -16.021 -19.161 1.00 89.56 71 ALA A CA 1
ATOM 586 C C . ALA A 1 71 ? 24.943 -15.177 -19.415 1.00 89.56 71 ALA A C 1
ATOM 588 O O . ALA A 1 71 ? 25.221 -14.819 -20.561 1.00 89.56 71 ALA A O 1
ATOM 589 N N . GLY A 1 72 ? 25.732 -14.880 -18.376 1.00 87.44 72 GLY A N 1
ATOM 590 C CA . GLY A 1 72 ? 27.010 -14.176 -18.480 1.00 87.44 72 GLY A CA 1
ATOM 591 C C . GLY A 1 72 ? 26.893 -12.659 -18.638 1.00 87.44 72 GLY A C 1
ATOM 592 O O . GLY A 1 72 ? 27.861 -12.027 -19.058 1.00 87.44 72 GLY A O 1
ATOM 593 N N . PHE A 1 73 ? 25.738 -12.066 -18.319 1.00 86.69 73 PHE A N 1
ATOM 594 C CA . PHE A 1 73 ? 25.573 -10.612 -18.328 1.00 86.69 73 PHE A CA 1
ATOM 595 C C . PHE A 1 73 ? 26.203 -9.978 -17.086 1.00 86.69 73 PHE A C 1
ATOM 597 O O . PHE A 1 73 ? 26.022 -10.452 -15.964 1.00 86.69 73 PHE A O 1
ATOM 604 N N . SER A 1 74 ? 26.914 -8.869 -17.284 1.00 87.25 74 SER A N 1
ATOM 605 C CA . SER A 1 74 ? 27.450 -8.043 -16.202 1.00 87.25 74 SER A CA 1
ATOM 606 C C . SER A 1 74 ? 26.402 -7.048 -15.691 1.00 87.25 74 SER A C 1
ATOM 608 O O . SER A 1 74 ? 25.521 -6.602 -16.432 1.00 87.25 74 SER A O 1
ATOM 610 N N . ASP A 1 75 ? 26.553 -6.597 -14.443 1.00 83.62 75 ASP A N 1
ATOM 611 C C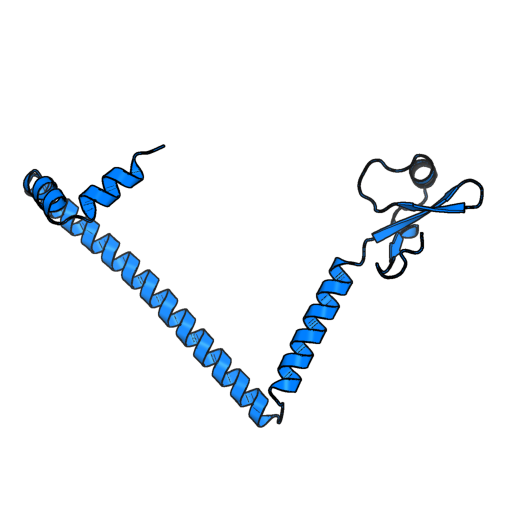A . ASP A 1 75 ? 25.814 -5.462 -13.874 1.00 83.62 75 ASP A CA 1
ATOM 612 C C . ASP A 1 75 ? 25.833 -4.225 -14.791 1.00 83.62 75 ASP A C 1
ATOM 614 O O . ASP A 1 75 ? 24.849 -3.481 -14.880 1.00 83.62 75 ASP A O 1
ATOM 618 N N . ASP A 1 76 ? 26.947 -3.993 -15.490 1.00 87.19 76 ASP A N 1
ATOM 619 C CA . ASP A 1 76 ? 27.092 -2.857 -16.400 1.00 87.19 76 ASP A CA 1
ATOM 620 C C . ASP A 1 76 ? 26.271 -3.017 -17.689 1.00 87.19 76 ASP A C 1
ATOM 622 O O . ASP A 1 76 ? 25.753 -2.017 -18.200 1.00 87.19 76 ASP A O 1
ATOM 626 N N . ASP A 1 77 ? 26.045 -4.244 -18.166 1.00 86.25 77 ASP A N 1
ATOM 627 C CA . ASP A 1 77 ? 25.190 -4.515 -19.329 1.00 86.25 77 ASP A CA 1
ATOM 628 C C . ASP A 1 77 ? 23.725 -4.198 -19.007 1.00 86.25 77 ASP A C 1
ATOM 630 O O . ASP A 1 77 ? 23.024 -3.534 -19.783 1.00 86.25 77 ASP A O 1
ATOM 634 N N . ILE A 1 78 ? 23.283 -4.571 -17.802 1.00 85.06 78 ILE A N 1
ATOM 635 C CA . ILE A 1 78 ? 21.947 -4.251 -17.284 1.00 85.06 78 ILE A CA 1
ATOM 636 C C . ILE A 1 78 ? 21.781 -2.729 -17.170 1.00 85.06 78 ILE A C 1
ATOM 638 O O . ILE A 1 78 ? 20.799 -2.154 -17.659 1.00 85.06 78 ILE A O 1
ATOM 642 N N . ARG A 1 79 ? 22.761 -2.036 -16.575 1.00 88.75 79 ARG A N 1
ATOM 643 C CA . ARG A 1 79 ? 22.746 -0.567 -16.436 1.00 88.75 79 ARG A CA 1
ATOM 644 C C . ARG A 1 79 ? 22.748 0.143 -17.788 1.00 88.75 79 ARG A C 1
ATOM 646 O O . ARG A 1 79 ? 22.062 1.159 -17.939 1.00 88.75 79 ARG A O 1
ATOM 653 N N . SER A 1 80 ? 23.495 -0.376 -18.759 1.00 88.81 80 SER A N 1
ATOM 654 C CA . SER A 1 80 ? 23.535 0.135 -20.129 1.00 88.81 80 SER A CA 1
ATOM 655 C C . SER A 1 80 ? 22.166 0.013 -20.802 1.00 88.81 80 SER A C 1
ATOM 657 O O . SER A 1 80 ? 21.636 1.005 -21.309 1.00 88.81 80 SER A O 1
ATOM 659 N N . CYS A 1 81 ? 21.516 -1.150 -20.691 1.00 86.38 81 CYS A N 1
ATOM 660 C CA . CYS A 1 81 ? 20.168 -1.370 -21.215 1.00 86.38 81 CYS A CA 1
ATOM 661 C C . CYS A 1 81 ? 19.144 -0.393 -20.607 1.00 86.38 81 CYS A C 1
ATOM 663 O O . CYS A 1 81 ? 18.381 0.257 -21.328 1.00 86.38 81 CYS A O 1
ATOM 665 N N . VAL A 1 82 ? 19.180 -0.187 -19.284 1.00 88.88 82 VAL A N 1
ATOM 666 C CA . VAL A 1 82 ? 18.314 0.791 -18.599 1.00 88.88 82 VAL A CA 1
ATOM 667 C C . VAL A 1 82 ? 18.574 2.220 -19.088 1.00 88.88 82 VAL A C 1
ATOM 669 O O . VAL A 1 82 ? 17.629 2.995 -19.275 1.00 88.88 82 VAL A O 1
ATOM 672 N N . ARG A 1 83 ? 19.839 2.593 -19.314 1.00 89.94 83 ARG A N 1
ATOM 673 C CA . ARG A 1 83 ? 20.204 3.913 -19.848 1.00 89.94 83 ARG A CA 1
ATOM 674 C C . ARG A 1 83 ? 19.658 4.111 -21.259 1.00 89.94 83 ARG A C 1
ATOM 676 O O . ARG A 1 83 ? 19.068 5.156 -21.531 1.00 89.94 83 ARG A O 1
ATOM 683 N N . GLU A 1 84 ? 19.783 3.106 -22.116 1.00 87.69 84 GLU A N 1
ATOM 684 C CA . GLU A 1 84 ? 19.259 3.132 -23.480 1.00 87.69 84 GLU A CA 1
ATOM 685 C C . GLU A 1 84 ? 17.731 3.212 -23.520 1.00 87.69 84 GLU A C 1
ATOM 687 O O . GLU A 1 84 ? 17.172 4.019 -24.265 1.00 87.69 84 GLU A O 1
ATOM 692 N N . LEU A 1 85 ? 17.034 2.465 -22.663 1.00 85.69 85 LEU A N 1
ATOM 693 C CA . LEU A 1 85 ? 15.578 2.564 -22.532 1.00 85.69 85 LEU A CA 1
ATOM 694 C C . LEU A 1 85 ? 15.139 3.965 -22.091 1.00 85.69 85 LEU A C 1
ATOM 696 O O . LEU A 1 85 ? 14.202 4.534 -22.659 1.00 85.69 85 LEU A O 1
ATOM 700 N N . ARG A 1 86 ? 15.837 4.562 -21.116 1.00 83.38 86 ARG A N 1
ATOM 701 C CA . ARG A 1 86 ? 15.577 5.945 -20.685 1.00 83.38 86 ARG A CA 1
ATOM 702 C C . ARG A 1 86 ? 15.841 6.944 -21.807 1.00 83.38 86 ARG A C 1
ATOM 704 O O . ARG A 1 86 ? 15.027 7.844 -21.997 1.00 83.38 86 ARG A O 1
ATOM 711 N N . ARG A 1 87 ? 16.927 6.773 -22.570 1.00 82.00 87 ARG A N 1
ATOM 712 C CA . ARG A 1 87 ? 17.254 7.607 -23.737 1.00 82.00 87 ARG A CA 1
ATOM 713 C C . ARG A 1 87 ? 16.148 7.542 -24.788 1.00 82.00 87 ARG A C 1
ATOM 715 O O . ARG A 1 87 ? 15.647 8.586 -25.189 1.00 82.00 87 ARG A O 1
ATOM 722 N N . LYS A 1 88 ? 15.699 6.337 -25.156 1.00 77.19 88 LYS A N 1
ATOM 723 C CA . LYS A 1 88 ? 14.595 6.126 -26.108 1.00 77.19 88 LYS A CA 1
ATOM 724 C C . LYS A 1 88 ? 13.282 6.745 -25.627 1.00 77.19 88 LYS A C 1
ATOM 726 O O . LYS A 1 88 ? 12.595 7.394 -26.410 1.00 77.19 88 LYS A O 1
ATOM 731 N N . LYS A 1 89 ? 12.946 6.599 -24.339 1.00 74.12 89 LYS A N 1
ATOM 732 C CA . LYS A 1 89 ? 11.756 7.238 -23.755 1.00 74.12 89 LYS A CA 1
ATOM 733 C C . LYS A 1 89 ? 11.837 8.764 -23.847 1.00 74.12 89 LYS A C 1
ATOM 735 O O . LYS A 1 89 ? 10.867 9.389 -24.255 1.00 74.12 89 LYS A O 1
ATOM 740 N N . ARG A 1 90 ? 12.996 9.344 -23.517 1.00 69.44 90 ARG A N 1
ATOM 741 C CA . ARG A 1 90 ? 13.224 10.794 -23.585 1.00 69.44 90 ARG A CA 1
ATOM 742 C C . ARG A 1 90 ? 13.173 11.319 -25.019 1.00 69.44 90 ARG A C 1
ATOM 744 O O . ARG A 1 90 ? 12.636 12.394 -25.241 1.00 69.44 90 ARG A O 1
ATOM 751 N N . LEU A 1 91 ? 13.689 10.553 -25.981 1.00 68.25 91 LEU A N 1
ATOM 752 C CA . LEU A 1 91 ? 13.589 10.882 -27.402 1.00 68.25 91 LEU A CA 1
ATOM 753 C C . LEU A 1 91 ? 12.123 10.909 -27.852 1.00 68.25 91 LEU A C 1
ATOM 755 O O . LEU A 1 91 ? 11.681 11.911 -28.392 1.00 68.25 91 LEU A O 1
ATOM 759 N N . LYS A 1 92 ? 11.344 9.870 -27.520 1.00 67.12 92 LYS A N 1
ATOM 760 C CA . LYS A 1 92 ? 9.908 9.801 -27.841 1.00 67.12 92 LYS A CA 1
ATOM 761 C C . LYS A 1 92 ? 9.086 10.924 -27.197 1.00 67.12 92 LYS A C 1
ATOM 763 O O . LYS A 1 92 ? 8.132 11.395 -27.797 1.00 67.12 92 LYS A O 1
ATOM 768 N N . GLU A 1 93 ? 9.424 11.325 -25.975 1.00 65.50 93 GLU A N 1
ATOM 769 C CA . GLU A 1 93 ? 8.762 12.435 -25.276 1.00 65.50 93 GLU A CA 1
ATOM 770 C C . GLU A 1 93 ? 9.127 13.805 -25.874 1.00 65.50 93 GLU A C 1
ATOM 772 O O . GLU A 1 93 ? 8.313 14.727 -25.859 1.00 65.50 93 GLU A O 1
ATOM 777 N N . ASN A 1 94 ? 10.331 13.927 -26.440 1.00 62.34 94 ASN A N 1
ATOM 778 C CA . ASN A 1 94 ? 10.807 15.148 -27.085 1.00 62.34 94 ASN A CA 1
ATOM 779 C C . ASN A 1 94 ? 10.380 15.283 -28.553 1.00 62.34 94 ASN A C 1
ATOM 781 O O . ASN A 1 94 ? 10.363 16.404 -29.059 1.00 62.34 94 ASN A O 1
ATOM 785 N N . THR A 1 95 ? 10.016 14.198 -29.239 1.00 63.44 95 THR A N 1
ATOM 786 C CA . THR A 1 95 ? 9.416 14.277 -30.575 1.00 63.44 95 THR A CA 1
ATOM 787 C C . THR A 1 95 ? 8.013 14.875 -30.459 1.00 63.44 95 THR A C 1
ATOM 789 O O . THR A 1 95 ? 7.082 14.231 -29.974 1.00 63.44 95 THR A O 1
ATOM 792 N N . ARG A 1 96 ? 7.847 16.127 -30.895 1.00 65.88 96 ARG A N 1
ATOM 793 C CA . ARG A 1 96 ? 6.524 16.738 -31.076 1.00 65.88 96 ARG A CA 1
ATOM 794 C C . ARG A 1 96 ? 6.099 16.531 -32.524 1.00 65.88 96 ARG A C 1
ATOM 796 O O . ARG A 1 96 ? 6.899 16.735 -33.430 1.00 65.88 96 ARG A O 1
ATOM 803 N N . VAL A 1 97 ? 4.843 16.146 -32.735 1.00 65.44 97 VAL A N 1
ATOM 804 C CA . VAL A 1 97 ? 4.241 16.193 -34.072 1.00 65.44 97 VAL A CA 1
ATOM 805 C C . VAL A 1 97 ? 4.074 17.666 -34.427 1.00 65.44 97 VAL A C 1
ATOM 807 O O . VAL A 1 97 ? 3.421 18.408 -33.693 1.00 65.44 97 VAL A O 1
ATOM 810 N N . VAL A 1 98 ? 4.707 18.090 -35.512 1.00 74.81 98 VAL A N 1
ATOM 811 C CA . VAL A 1 98 ? 4.654 19.457 -36.021 1.00 74.81 98 VAL A CA 1
ATOM 812 C C . VAL A 1 98 ? 4.020 19.401 -37.409 1.00 74.81 98 VAL A C 1
ATOM 814 O O . VAL A 1 98 ? 4.187 18.427 -38.128 1.00 74.81 98 VAL A O 1
ATOM 817 N N . TYR A 1 99 ? 3.236 20.404 -37.776 1.00 78.62 99 TYR A N 1
ATOM 818 C CA . TYR A 1 99 ? 2.642 20.524 -39.103 1.00 78.62 99 TYR A CA 1
ATOM 819 C C . TYR A 1 99 ? 3.414 21.583 -39.881 1.00 78.62 99 TYR A C 1
ATOM 821 O O . TYR A 1 99 ? 3.513 22.719 -39.411 1.00 78.62 99 TYR A O 1
ATOM 829 N N . ALA A 1 100 ? 3.974 21.216 -41.030 1.00 76.50 100 ALA A N 1
ATOM 830 C CA . ALA A 1 100 ? 4.686 22.148 -41.899 1.00 76.50 100 ALA A CA 1
ATOM 831 C C . ALA A 1 100 ? 3.724 22.750 -42.934 1.00 76.50 100 ALA A C 1
ATOM 833 O O . ALA A 1 100 ? 2.900 22.036 -43.506 1.00 76.50 100 ALA A O 1
ATOM 834 N N . TYR A 1 101 ? 3.821 24.054 -43.179 1.00 76.75 101 TYR A N 1
ATOM 835 C CA . TYR A 1 101 ? 3.093 24.740 -44.249 1.00 76.75 101 TYR A CA 1
ATOM 836 C C . TYR A 1 101 ? 3.948 25.859 -44.848 1.00 76.75 101 TYR A C 1
ATOM 838 O O . TYR A 1 101 ? 4.809 26.410 -44.169 1.00 76.75 101 TYR A O 1
ATOM 846 N N . GLU A 1 102 ? 3.725 26.200 -46.114 1.00 77.12 102 GLU A N 1
ATOM 847 C CA . GLU A 1 102 ? 4.411 27.316 -46.772 1.00 77.12 102 GLU A CA 1
ATOM 848 C C . GLU A 1 102 ? 3.564 28.589 -46.697 1.00 77.12 102 GLU A C 1
ATOM 850 O O . GLU A 1 102 ? 2.358 28.556 -46.948 1.00 77.12 102 GLU A O 1
ATOM 855 N N . ASP A 1 103 ? 4.201 29.713 -46.372 1.00 75.44 103 ASP A N 1
ATOM 856 C CA . ASP A 1 103 ? 3.610 31.046 -46.468 1.00 75.44 103 ASP A CA 1
ATOM 857 C C . ASP A 1 103 ? 4.633 32.015 -47.069 1.00 75.44 103 ASP A C 1
ATOM 859 O O . ASP A 1 103 ? 5.782 32.066 -46.643 1.00 75.44 103 ASP A O 1
ATOM 863 N N . GLN A 1 104 ? 4.231 32.751 -48.106 1.00 71.81 104 GLN A N 1
ATOM 864 C CA . GLN A 1 104 ? 5.067 33.749 -48.796 1.00 71.81 104 GLN A CA 1
ATOM 865 C C . GLN A 1 104 ? 6.481 33.275 -49.210 1.00 71.81 104 GLN A C 1
ATOM 867 O O . GLN A 1 104 ? 7.393 34.087 -49.343 1.00 71.81 104 GLN A O 1
ATOM 872 N N . GLY A 1 105 ? 6.658 31.974 -49.468 1.00 72.94 105 GLY A N 1
ATOM 873 C CA . GLY A 1 105 ? 7.942 31.378 -49.859 1.00 72.94 105 GLY A CA 1
ATOM 874 C C . GLY A 1 105 ? 8.830 30.917 -48.695 1.00 72.94 105 GLY A C 1
ATOM 875 O O . GLY A 1 105 ? 9.930 30.434 -48.951 1.00 72.94 105 GLY A O 1
ATOM 876 N N . GLU A 1 106 ? 8.362 31.017 -47.447 1.00 71.56 106 GLU A N 1
ATOM 877 C CA . GLU A 1 106 ? 9.019 30.470 -46.254 1.00 71.56 106 GLU A CA 1
ATOM 878 C C . GLU A 1 106 ? 8.205 29.313 -45.647 1.00 71.56 106 GLU A C 1
ATOM 880 O O . GLU A 1 106 ? 6.972 29.316 -45.646 1.00 71.56 106 GLU A O 1
ATOM 885 N N . THR A 1 107 ? 8.896 28.294 -45.128 1.00 78.50 107 THR A N 1
ATOM 886 C CA . THR A 1 107 ? 8.272 27.128 -44.482 1.00 78.50 107 THR A CA 1
ATOM 887 C C . THR A 1 107 ? 8.086 27.380 -42.986 1.00 78.50 107 THR A C 1
ATOM 889 O O . THR A 1 107 ? 9.056 27.547 -42.247 1.00 78.50 107 THR A O 1
ATOM 892 N N . PHE A 1 108 ? 6.838 27.345 -42.523 1.00 77.69 108 PHE A N 1
ATOM 893 C CA . PHE A 1 108 ? 6.451 27.513 -41.125 1.00 77.69 108 PHE A CA 1
ATOM 894 C C . PHE A 1 108 ? 6.012 26.195 -40.491 1.00 77.69 108 PHE A C 1
ATOM 896 O O . PHE A 1 108 ? 5.503 25.287 -41.146 1.00 77.69 108 PHE A O 1
ATOM 903 N N . TYR A 1 109 ? 6.182 26.117 -39.172 1.00 80.50 109 TYR A N 1
ATOM 904 C CA . TYR A 1 109 ? 5.986 24.912 -38.376 1.00 80.50 109 TYR A CA 1
ATOM 905 C C . TYR A 1 109 ? 4.994 25.170 -37.238 1.00 80.50 109 TYR A C 1
ATOM 907 O O . TYR A 1 109 ? 5.230 26.018 -36.375 1.00 80.50 109 TYR A O 1
ATOM 915 N N . TRP A 1 110 ? 3.893 24.417 -37.190 1.00 81.12 110 TRP A N 1
ATOM 916 C CA . TRP A 1 110 ? 2.877 24.531 -36.143 1.00 81.12 110 TRP A CA 1
ATOM 917 C C . TRP A 1 110 ? 2.819 23.284 -35.263 1.00 81.12 110 TRP A C 1
ATOM 919 O O . TRP A 1 110 ? 2.597 22.178 -35.736 1.00 81.12 110 TRP A O 1
ATOM 929 N N . SER A 1 111 ? 2.979 23.452 -33.949 1.00 71.56 111 SER A N 1
ATOM 930 C CA . SER A 1 111 ? 3.061 22.331 -32.994 1.00 71.56 111 SER A CA 1
ATOM 931 C C . SER A 1 111 ? 1.726 21.639 -32.664 1.00 71.56 111 SER A C 1
ATOM 933 O O . SER A 1 111 ? 1.697 20.753 -31.811 1.00 71.56 111 SER A O 1
ATOM 935 N N . GLY A 1 112 ? 0.609 22.070 -33.263 1.00 71.69 112 GLY A N 1
ATOM 936 C CA . GLY A 1 112 ? -0.736 21.549 -32.978 1.00 71.69 112 GLY A CA 1
ATOM 9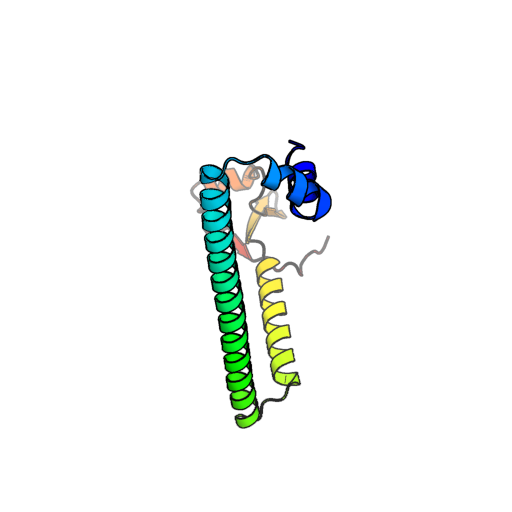37 C C . GLY A 1 112 ? -1.363 22.024 -31.657 1.00 71.69 112 GLY A C 1
ATOM 938 O O . GLY A 1 112 ? -2.518 21.707 -31.387 1.00 71.69 112 GLY A O 1
ATOM 939 N N . TYR A 1 113 ? -0.629 22.786 -30.838 1.00 68.19 113 TYR A N 1
ATOM 940 C CA . TYR A 1 113 ? -1.133 23.432 -29.623 1.00 68.19 113 TYR A CA 1
ATOM 941 C C . TYR A 1 113 ? -1.428 24.920 -29.889 1.00 68.19 113 TYR A C 1
ATOM 943 O O . TYR A 1 113 ? -0.558 25.637 -30.380 1.00 68.19 113 TYR A O 1
ATOM 951 N N . GLY A 1 114 ? -2.623 25.394 -29.515 1.00 73.44 114 GLY A N 1
ATOM 952 C CA . GLY A 1 114 ? -3.071 26.784 -29.706 1.00 73.44 114 GLY A CA 1
ATOM 953 C C . GLY A 1 114 ? -4.025 26.964 -30.892 1.00 73.44 114 GLY A C 1
ATOM 954 O O . GLY A 1 114 ? -4.534 25.985 -31.433 1.00 73.44 114 GLY A O 1
ATOM 955 N N . GLU A 1 115 ? -4.299 28.213 -31.279 1.00 75.81 115 GLU A N 1
ATOM 956 C CA . GLU A 1 115 ? -5.091 28.489 -32.484 1.00 75.81 115 GLU A CA 1
ATOM 957 C C . GLU A 1 115 ? -4.328 28.050 -33.740 1.00 75.81 115 GLU A C 1
ATOM 959 O O . GLU A 1 115 ? -3.117 28.253 -33.861 1.00 75.81 115 GLU A O 1
ATOM 964 N N . MET A 1 116 ? -5.049 27.412 -34.663 1.00 80.50 116 MET A N 1
ATOM 965 C CA . MET A 1 116 ? -4.504 26.978 -35.945 1.00 80.50 116 MET A CA 1
ATOM 966 C C . MET A 1 116 ? -4.202 28.207 -36.813 1.00 80.50 116 MET A C 1
ATOM 968 O O . MET A 1 116 ? -5.111 29.018 -37.016 1.00 80.50 116 MET A O 1
ATOM 972 N N . PRO A 1 117 ? -2.975 28.349 -37.352 1.00 84.06 117 PRO A N 1
ATOM 973 C CA . PRO A 1 117 ? -2.634 29.438 -38.255 1.00 84.06 117 PRO A CA 1
ATOM 974 C C . PRO A 1 117 ? -3.609 29.501 -39.431 1.00 84.06 117 PRO A C 1
ATOM 976 O O . PRO A 1 117 ? -4.008 28.468 -39.974 1.00 84.06 117 PRO A O 1
ATOM 979 N N . SER A 1 118 ? -3.979 30.715 -39.835 1.00 80.94 118 SER A N 1
ATOM 980 C CA . SER A 1 118 ? -4.972 30.960 -40.889 1.00 80.94 118 SER A CA 1
ATOM 981 C C . SER A 1 118 ? -4.645 30.238 -42.198 1.00 80.94 118 SER A C 1
ATOM 983 O O . SER A 1 118 ? -5.551 29.721 -42.844 1.00 80.94 118 SER A O 1
ATOM 985 N N . MET A 1 119 ? -3.362 30.144 -42.552 1.00 78.88 119 MET A N 1
ATOM 986 C CA . MET A 1 119 ? -2.905 29.467 -43.769 1.00 78.88 119 MET A CA 1
ATOM 987 C C . MET A 1 119 ? -3.060 27.951 -43.691 1.00 78.88 119 MET A C 1
ATOM 989 O O . MET A 1 119 ? -3.606 27.338 -44.605 1.00 78.88 119 MET A O 1
ATOM 993 N N . LEU A 1 120 ? -2.664 27.343 -42.569 1.00 79.88 120 LEU A N 1
ATOM 994 C CA . LEU A 1 120 ? -2.857 25.910 -42.360 1.00 79.88 120 LEU A CA 1
ATOM 995 C C . LEU A 1 120 ? -4.350 25.553 -42.337 1.00 79.88 120 LEU A C 1
ATOM 997 O O . LEU A 1 120 ? -4.757 24.539 -42.898 1.00 79.88 120 LEU A O 1
ATOM 1001 N N . LYS A 1 121 ? -5.179 26.424 -41.753 1.00 81.00 121 LYS A N 1
ATOM 1002 C CA . LYS A 1 121 ? -6.634 26.279 -41.772 1.00 81.00 121 LYS A CA 1
ATOM 1003 C C . LYS A 1 121 ? -7.199 26.358 -43.193 1.00 81.00 121 LYS A C 1
ATOM 1005 O O . LYS A 1 121 ? -8.002 25.510 -43.559 1.00 81.00 121 LYS A O 1
ATOM 1010 N N . ALA A 1 122 ? -6.729 27.300 -44.011 1.00 81.25 122 ALA A N 1
ATOM 1011 C CA . ALA A 1 122 ? -7.128 27.411 -45.413 1.00 81.25 122 ALA A CA 1
ATOM 1012 C C . ALA A 1 122 ? -6.734 26.174 -46.245 1.00 81.25 122 ALA A C 1
ATOM 1014 O O . ALA A 1 122 ? -7.512 25.738 -47.087 1.00 81.25 122 ALA A O 1
ATOM 1015 N N . LEU A 1 123 ? -5.567 25.573 -45.981 1.00 78.81 123 LEU A N 1
ATOM 1016 C CA . LEU A 1 123 ? -5.128 24.312 -46.600 1.00 78.81 123 LEU A CA 1
ATOM 1017 C C . LEU A 1 123 ? -6.048 23.138 -46.233 1.00 78.81 123 LEU A C 1
ATOM 1019 O O . LEU A 1 123 ? -6.427 22.351 -47.101 1.00 78.81 123 LEU A O 1
ATOM 1023 N N . VAL A 1 124 ? -6.445 23.040 -44.963 1.00 80.88 124 VAL A N 1
ATOM 1024 C CA . VAL A 1 124 ? -7.390 22.013 -44.499 1.00 80.88 124 VAL A CA 1
ATOM 1025 C C . VAL A 1 124 ? -8.788 22.240 -45.085 1.00 80.88 124 VAL A C 1
ATOM 1027 O O . VAL A 1 124 ? -9.410 21.295 -45.568 1.00 80.88 124 VAL A O 1
ATOM 1030 N N . ASP A 1 125 ? -9.257 23.490 -45.123 1.00 80.56 125 ASP A N 1
ATOM 1031 C CA . ASP A 1 125 ? -10.553 23.869 -45.702 1.00 80.56 125 ASP A CA 1
ATOM 1032 C C . ASP A 1 125 ? -10.588 23.660 -47.233 1.00 80.56 125 ASP A C 1
ATOM 1034 O O . ASP A 1 125 ? -11.641 23.356 -47.794 1.00 80.56 125 ASP A O 1
ATOM 1038 N N . ALA A 1 126 ? -9.435 23.740 -47.911 1.00 79.38 126 ALA A N 1
ATOM 1039 C CA . ALA A 1 126 ? -9.266 23.405 -49.329 1.00 79.38 126 ALA A CA 1
ATOM 1040 C C . ALA A 1 126 ? -9.285 21.887 -49.619 1.00 79.38 126 ALA A C 1
ATOM 1042 O O . ALA A 1 126 ? -9.225 21.479 -50.779 1.00 79.38 126 ALA A O 1
ATOM 1043 N N . GLY A 1 127 ? -9.401 21.046 -48.584 1.00 76.69 127 GLY A N 1
ATOM 1044 C CA . GLY A 1 127 ? -9.553 19.595 -48.704 1.00 76.69 127 GLY A CA 1
ATOM 1045 C C . GLY A 1 127 ? -8.268 18.790 -48.505 1.00 76.69 127 GLY A C 1
ATOM 1046 O O . GLY A 1 127 ? -8.29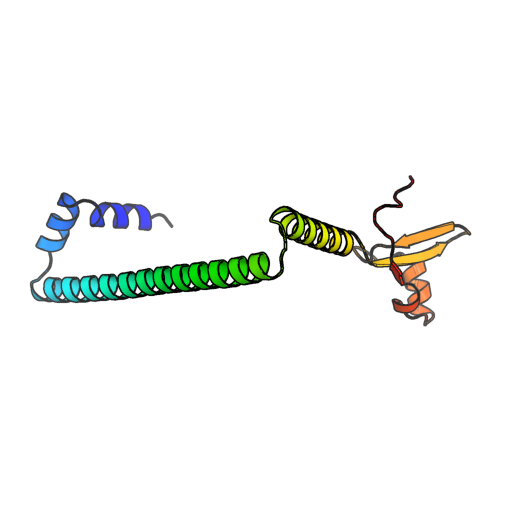5 17.569 -48.684 1.00 76.69 127 GLY A O 1
ATOM 1047 N N . HIS A 1 128 ? -7.155 19.421 -48.113 1.00 76.44 128 HIS A N 1
ATOM 1048 C CA . HIS A 1 128 ? -5.949 18.686 -47.730 1.00 76.44 128 HIS A CA 1
ATOM 1049 C C . HIS A 1 128 ? -6.128 18.045 -46.353 1.00 76.44 128 HIS A C 1
ATOM 1051 O O . HIS A 1 128 ? -6.618 18.665 -45.406 1.00 76.44 128 HIS A O 1
ATOM 1057 N N . LYS A 1 129 ? -5.718 16.780 -46.215 1.00 76.69 129 LYS A N 1
ATOM 1058 C CA . LYS A 1 129 ? -5.765 16.106 -44.919 1.00 76.69 129 LYS A CA 1
ATOM 1059 C C . LYS A 1 129 ? -4.632 16.624 -44.048 1.00 76.69 129 LYS A C 1
ATOM 1061 O O . LYS A 1 129 ? -3.470 16.589 -44.435 1.00 76.69 129 LYS A O 1
ATOM 1066 N N . LEU A 1 130 ? -4.981 17.036 -42.833 1.00 72.62 130 LEU A N 1
ATOM 1067 C CA . LEU A 1 130 ? -4.029 17.505 -41.826 1.00 72.62 130 LEU A CA 1
ATOM 1068 C C . LEU A 1 130 ? -2.931 16.463 -41.527 1.00 72.62 130 LEU A C 1
ATOM 1070 O O . LEU A 1 130 ? -1.802 16.826 -41.215 1.00 72.62 130 LEU A O 1
ATOM 1074 N N . ASP A 1 131 ? -3.249 15.174 -41.669 1.00 73.44 131 ASP A N 1
ATOM 1075 C CA . ASP A 1 131 ? -2.305 14.068 -41.491 1.00 73.44 131 ASP A CA 1
ATOM 1076 C C . ASP A 1 131 ? -1.193 14.028 -42.549 1.00 73.44 131 ASP A C 1
ATOM 1078 O O . ASP A 1 131 ? -0.085 13.612 -42.220 1.00 73.44 131 ASP A O 1
ATOM 1082 N N . ASP A 1 132 ? -1.449 14.514 -43.767 1.00 73.94 132 ASP A N 1
ATOM 1083 C CA . ASP A 1 132 ? -0.464 14.539 -44.859 1.00 73.94 132 ASP A CA 1
ATOM 1084 C C . ASP A 1 132 ? 0.559 15.680 -44.683 1.00 73.94 132 ASP A C 1
ATOM 1086 O O . ASP A 1 132 ? 1.611 15.685 -45.316 1.00 73.94 132 ASP A O 1
ATOM 1090 N N . LEU A 1 133 ? 0.263 16.637 -43.795 1.00 69.81 133 LEU A N 1
ATOM 1091 C CA . LEU A 1 133 ? 1.107 17.791 -43.463 1.00 69.81 133 LEU A CA 1
ATOM 1092 C C . LEU A 1 133 ? 1.941 17.569 -42.189 1.00 69.81 133 LEU A C 1
ATOM 1094 O O . LEU A 1 133 ? 2.653 18.473 -41.746 1.00 69.81 133 LEU A O 1
ATOM 1098 N N . LYS A 1 134 ? 1.834 16.385 -41.567 1.00 73.25 134 LYS A N 1
ATOM 1099 C CA . LYS A 1 134 ? 2.586 16.022 -40.361 1.00 73.25 134 LYS A CA 1
ATOM 1100 C C . LYS A 1 134 ? 4.053 15.794 -40.691 1.00 73.25 134 LYS A C 1
ATOM 1102 O O . LYS A 1 134 ? 4.395 14.910 -41.472 1.00 73.25 134 LYS A O 1
ATOM 1107 N N . THR A 1 135 ? 4.919 16.516 -40.000 1.00 71.50 135 THR A N 1
ATOM 1108 C CA . THR A 1 135 ? 6.354 16.269 -39.957 1.00 71.50 135 THR A CA 1
ATOM 1109 C C . THR A 1 135 ? 6.774 15.900 -38.535 1.00 71.50 135 THR A C 1
ATOM 1111 O O . THR A 1 135 ? 6.351 16.488 -37.534 1.00 71.50 135 THR A O 1
ATOM 1114 N N . GLU A 1 136 ? 7.602 14.863 -38.426 1.00 61.47 136 GLU A N 1
ATOM 1115 C CA . GLU A 1 136 ? 8.266 14.525 -37.172 1.00 61.47 136 GLU A CA 1
ATOM 1116 C C . GLU A 1 136 ? 9.525 15.383 -37.062 1.00 61.47 136 GLU A C 1
ATOM 1118 O O . GLU A 1 136 ? 10.523 15.121 -37.729 1.00 61.47 136 GLU A O 1
ATOM 1123 N N . VAL A 1 137 ? 9.482 16.425 -36.231 1.00 59.22 137 VAL A N 1
ATOM 1124 C CA . VAL A 1 137 ? 10.668 17.243 -35.961 1.00 59.22 137 VAL A CA 1
ATOM 1125 C C . VAL A 1 137 ? 11.329 16.713 -34.690 1.00 59.22 137 VAL A C 1
ATOM 1127 O O . VAL A 1 137 ? 10.750 16.761 -33.599 1.00 59.22 137 VAL A O 1
ATOM 1130 N N . SER A 1 138 ? 12.544 16.172 -34.825 1.00 48.94 138 SER A N 1
ATOM 1131 C CA . SER A 1 138 ? 13.386 15.840 -33.671 1.00 48.94 138 SER A CA 1
ATOM 1132 C C . SER A 1 138 ? 13.774 17.136 -32.956 1.00 48.94 138 SER A C 1
ATOM 1134 O O . SER A 1 138 ? 14.212 18.093 -33.590 1.00 48.94 138 SER A O 1
ATOM 1136 N N . ALA A 1 139 ? 13.655 17.177 -31.627 1.00 51.38 139 ALA A N 1
ATOM 1137 C CA . ALA A 1 139 ? 13.958 18.361 -30.812 1.00 51.38 139 ALA A CA 1
ATOM 1138 C C . ALA A 1 139 ? 15.432 18.836 -30.860 1.00 51.38 139 ALA A C 1
ATOM 1140 O O . ALA A 1 139 ? 15.788 19.770 -30.142 1.00 51.38 139 ALA A O 1
ATOM 1141 N N . GLU A 1 140 ? 16.289 18.198 -31.660 1.00 47.81 140 GLU A N 1
ATOM 1142 C CA . GLU A 1 140 ? 17.692 18.573 -31.882 1.00 47.81 140 GLU A CA 1
ATOM 1143 C C . GLU A 1 140 ? 17.866 19.674 -32.940 1.00 47.81 140 GLU A C 1
ATOM 1145 O O . GLU A 1 140 ? 18.908 20.322 -32.966 1.00 47.81 140 GLU A O 1
ATOM 1150 N N . GLU A 1 141 ? 16.840 19.968 -33.743 1.00 46.41 141 GLU A N 1
ATOM 1151 C CA . GLU A 1 141 ? 16.881 21.020 -34.764 1.00 46.41 141 GLU A CA 1
ATOM 1152 C C . GLU A 1 141 ? 16.101 22.261 -34.306 1.00 46.41 141 GLU A C 1
ATOM 1154 O O . GLU A 1 141 ? 15.121 22.696 -34.901 1.00 46.41 141 GLU A O 1
ATOM 1159 N N . LYS A 1 142 ? 16.527 22.837 -33.178 1.00 35.38 142 LYS A N 1
ATOM 1160 C CA . LYS A 1 142 ? 16.273 24.254 -32.900 1.00 35.38 142 LYS A CA 1
ATOM 1161 C C . LYS A 1 142 ? 17.514 25.038 -33.299 1.00 35.38 142 LYS A C 1
ATOM 1163 O O . LYS A 1 142 ? 18.409 25.242 -32.482 1.00 35.38 142 LYS A O 1
ATOM 1168 N N . VAL A 1 143 ? 17.558 25.462 -34.558 1.00 35.91 143 VAL A N 1
ATOM 1169 C CA . VAL A 1 143 ? 18.398 26.582 -34.986 1.00 35.91 143 VAL A CA 1
ATOM 1170 C C . VAL A 1 143 ? 17.468 27.768 -35.231 1.00 35.91 143 VAL A C 1
ATOM 1172 O O . VAL A 1 143 ? 16.579 27.692 -36.074 1.00 35.91 143 VAL A O 1
ATOM 1175 N N . VAL A 1 144 ? 17.753 28.826 -34.461 1.00 33.03 144 VAL A N 1
ATOM 1176 C CA . VAL A 1 144 ? 17.132 30.163 -34.351 1.00 33.03 144 VAL A CA 1
ATOM 1177 C C . VAL A 1 144 ? 15.888 30.261 -33.469 1.00 33.03 144 VAL A C 1
ATOM 1179 O O . VAL A 1 144 ? 14.800 29.781 -33.845 1.00 33.03 144 VAL A O 1
#

Foldseek 3Di:
DPPVVVVCVQCVDPVSVVVVLVPDDPVVNVVVVVVVVVVVVVVVVVVVVVVVVVVVVVVVVVVVVVVCVVVVHDPVNVVVVVVVVVVVVVQVVQFQWWFWDDDPRDIDIHRPPDDDPPRLVVCVVVPDDSVVRTDGDGNVPPDD

Mean predicted aligned error: 14.77 Å

Organism: NCBI:txid86102

pLDDT: mean 81.05, std 13.63, range [33.03, 97.0]

Sequence (144 aa):
MSTNKSTKTTINNKRTLKIAVNQLSDRDYDRFKSNVQEIIALNDERRNKLKDAERRREDEIDDVLDSFKEAGFSDDDIRSCVRELRRKKRLKENTRVVYAYEDQGETFYWSGYGEMPSMLKALVDAGHKLDDLKTEVSAEEKVV

Solvent-accessible surface area (backbone atoms only — not comparable to full-atom values): 8449 Å² total; per-residue (Å²): 144,74,66,70,65,58,54,52,52,39,65,72,35,69,69,53,32,49,56,58,57,71,71,45,52,76,70,54,44,53,51,49,52,53,54,50,53,52,55,49,5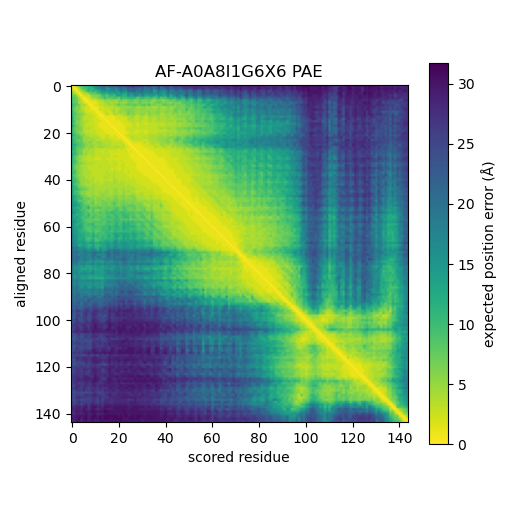2,55,51,50,52,54,52,48,53,50,52,51,52,50,48,53,50,50,53,52,49,49,56,50,52,50,55,39,50,75,73,66,56,50,76,65,56,55,52,49,52,52,50,51,54,50,50,53,51,52,51,60,72,48,45,47,65,25,34,58,45,78,55,100,90,44,82,43,77,42,65,83,75,76,84,76,55,70,65,59,47,50,45,40,74,73,69,47,60,72,75,80,35,57,38,83,48,59,74,84,75,77,80,131

InterPro domains:
  IPR027454 Histone-like protein H-NS, N-terminal [G3DSA:1.10.287.1050] (5-83)
  IPR037150 Histone-like protein H-NS, C-terminal domain superfamily [G3DSA:4.10.430.10] (97-135)
  IPR054180 DNA-binding protein H-NS-like, N-terminal domain [PF22470] (9-78)

Radius of gyration: 31.82 Å; Cα contacts (8 Å, |Δi|>4): 68; chains: 1; bounding box: 50×51×81 Å